Protein 7CT3 (pdb70)

CATH classification: 3.30.450.30

Solvent-accessible surface area: 6390 Å² total

Structure (mmCIF, N/CA/C/O backbone):
data_7CT3
#
_entry.id   7CT3
#
_cell.length_a   96.690
_cell.length_b   96.690
_cell.length_c   58.280
_cell.angle_alpha   90.000
_cell.angle_beta   90.000
_cell.angle_gamma   120.000
#
_symmetry.space_group_name_H-M   'P 65 2 2'
#
loop_
_entity.id
_entity.type
_entity.pdbx_description
1 polymer 'Mutual gliding motility protein C (MglC)'
2 non-polymer 'SODIUM ION'
3 water water
#
loop_
_atom_site.group_PDB
_atom_site.id
_atom_site.type_symbol
_atom_site.label_atom_id
_atom_site.label_alt_id
_atom_site.label_comp_id
_atom_site.label_asym_id
_atom_site.label_entity_id
_atom_site.label_seq_id
_atom_site.pdbx_PDB_ins_code
_atom_site.Cartn_x
_atom_site.Cartn_y
_atom_site.Cartn_z
_atom_site.occupancy
_atom_site.B_iso_or_equiv
_atom_site.auth_seq_id
_atom_site.auth_comp_id
_atom_site.auth_asym_id
_atom_site.auth_atom_id
_atom_site.pdbx_PDB_model_num
ATOM 9 N N . SER A 1 2 ? 36.652 18.830 -24.650 1.00 57.19 2 SER A N 1
ATOM 10 C CA . SER A 1 2 ? 36.755 20.005 -25.502 1.00 58.24 2 SER A CA 1
ATOM 11 C C . SER A 1 2 ? 36.272 21.259 -24.756 1.00 53.49 2 SER A C 1
ATOM 12 O O . SER A 1 2 ? 36.602 22.372 -25.213 1.00 60.48 2 SER A O 1
ATOM 15 N N . PHE A 1 3 ? 35.523 21.090 -23.660 1.00 50.79 3 PHE A N 1
ATOM 16 C CA . PHE A 1 3 ? 34.893 22.192 -22.883 1.00 47.99 3 PHE A CA 1
ATOM 17 C C . PHE A 1 3 ? 35.892 22.883 -21.952 1.00 42.96 3 PHE A C 1
ATOM 18 O O . PHE A 1 3 ? 35.655 24.055 -21.633 1.00 38.77 3 PHE A O 1
ATOM 26 N N . ARG A 1 4 ? 36.913 22.178 -21.453 1.00 42.84 4 ARG A N 1
ATOM 27 C CA . ARG A 1 4 ? 37.587 22.609 -20.198 1.00 42.93 4 ARG A CA 1
ATOM 28 C C . ARG A 1 4 ? 38.216 23.996 -20.365 1.00 39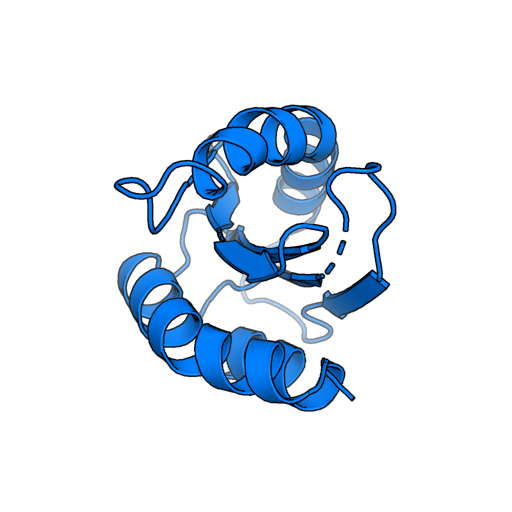.68 4 ARG A C 1
ATOM 29 O O . ARG A 1 4 ? 38.174 24.759 -19.386 1.00 38.33 4 ARG A O 1
ATOM 37 N N . THR A 1 5 ? 38.772 24.317 -21.536 1.00 39.23 5 THR A N 1
ATOM 38 C CA . THR A 1 5 ? 39.372 25.652 -21.822 1.00 41.39 5 THR A CA 1
ATOM 39 C C . THR A 1 5 ? 38.335 26.751 -21.538 1.00 37.34 5 THR A C 1
ATOM 40 O O . THR A 1 5 ? 38.714 27.797 -20.965 1.00 38.00 5 THR A O 1
ATOM 44 N N . HIS A 1 6 ? 37.071 26.521 -21.903 1.00 33.28 6 HIS A N 1
ATOM 45 C CA . HIS A 1 6 ? 35.956 27.487 -21.702 1.00 34.76 6 HIS A CA 1
ATOM 46 C C . HIS A 1 6 ? 35.624 27.590 -20.208 1.00 32.59 6 HIS A C 1
ATOM 47 O O . HIS A 1 6 ? 35.409 28.718 -19.735 1.00 30.77 6 HIS A O 1
ATOM 54 N N . LEU A 1 7 ? 35.598 26.456 -19.498 1.00 31.90 7 LEU A N 1
ATOM 55 C CA . LEU A 1 7 ? 35.301 26.400 -18.040 1.00 32.17 7 LEU A CA 1
ATOM 56 C C . LEU A 1 7 ? 36.395 27.167 -17.292 1.00 31.34 7 LEU A C 1
ATOM 57 O O . LEU A 1 7 ? 36.059 27.930 -16.369 1.00 29.63 7 LEU A O 1
ATOM 62 N N . GLU A 1 8 ? 37.654 26.986 -17.695 1.00 32.59 8 GLU A N 1
ATOM 63 C CA . GLU A 1 8 ? 38.818 27.671 -17.074 1.00 34.84 8 GLU A CA 1
ATOM 64 C C . GLU A 1 8 ? 38.690 29.182 -17.305 1.00 33.73 8 GLU A C 1
ATOM 65 O O . GLU A 1 8 ? 38.939 29.944 -16.353 1.00 34.71 8 GLU A O 1
ATOM 71 N N . SER A 1 9 ? 38.306 29.600 -18.514 1.00 33.11 9 SER A N 1
ATOM 72 C CA . SER A 1 9 ? 38.128 31.031 -18.880 1.00 35.82 9 SER A CA 1
ATOM 73 C C . SER A 1 9 ? 37.103 31.682 -17.943 1.00 33.71 9 SER A C 1
ATOM 74 O O . SER A 1 9 ? 37.363 32.806 -17.467 1.00 34.12 9 SER A O 1
ATOM 77 N N . VAL A 1 10 ? 35.991 30.997 -17.660 1.00 31.59 10 VAL A N 1
ATOM 78 C CA . VAL A 1 10 ? 34.925 31.537 -16.764 1.00 31.98 10 VAL A CA 1
ATOM 79 C C . VAL A 1 10 ? 35.527 31.767 -15.373 1.00 31.73 10 VAL A C 1
ATOM 80 O O . VAL A 1 10 ? 35.420 32.891 -14.854 1.00 31.84 10 VAL A O 1
ATOM 84 N N . VAL A 1 11 ? 36.151 30.740 -14.796 1.00 32.45 11 VAL A N 1
ATOM 85 C CA . VAL A 1 11 ? 36.691 30.799 -13.406 1.00 33.15 11 VAL A CA 1
ATOM 86 C C . VAL A 1 11 ? 37.744 31.914 -13.339 1.00 34.36 11 VAL A C 1
ATOM 87 O O . VAL A 1 11 ? 37.736 32.666 -12.351 1.00 37.79 11 VAL A O 1
ATOM 91 N N . ASN A 1 12 ? 38.580 32.042 -14.370 1.00 35.36 12 ASN A N 1
ATOM 92 C CA . ASN A 1 12 ? 39.679 33.044 -14.422 1.00 39.49 12 ASN A CA 1
ATOM 93 C C . ASN A 1 12 ? 39.092 34.464 -14.431 1.00 38.78 12 ASN A C 1
ATOM 94 O O . ASN A 1 12 ? 39.708 35.348 -13.820 1.00 38.42 12 ASN A O 1
ATOM 99 N N . GLN A 1 13 ? 37.936 34.674 -15.069 1.00 36.96 13 GLN A N 1
ATOM 100 C CA . GLN A 1 13 ? 37.348 36.025 -15.283 1.00 38.08 13 GLN A CA 1
ATOM 101 C C . GLN A 1 13 ? 36.514 36.475 -14.074 1.00 37.58 13 GLN A C 1
ATOM 102 O O . GLN A 1 13 ? 36.369 37.689 -13.896 1.00 40.30 13 GLN A O 1
ATOM 108 N N . VAL A 1 14 ? 35.951 35.549 -13.292 1.00 37.45 14 VAL A N 1
ATOM 109 C CA . VAL A 1 14 ? 34.924 35.876 -12.257 1.00 37.50 14 VAL A CA 1
ATOM 110 C C . VAL A 1 14 ? 35.570 35.815 -10.871 1.00 40.44 14 VAL A C 1
ATOM 111 O O . VAL A 1 14 ? 35.953 34.704 -10.451 1.00 40.33 14 VAL A O 1
ATOM 115 N N . GLU A 1 15 ? 35.662 36.964 -10.191 1.00 42.72 15 GLU A N 1
ATOM 116 C CA . GLU A 1 15 ? 36.175 37.067 -8.799 1.00 46.87 15 GLU A CA 1
ATOM 117 C C . GLU A 1 15 ? 35.279 36.212 -7.898 1.00 41.25 15 GLU A C 1
ATOM 118 O O . GLU A 1 15 ? 34.042 36.376 -7.963 1.00 38.96 15 GLU A O 1
ATOM 124 N N . GLY A 1 16 ? 35.886 35.302 -7.131 1.00 38.36 16 GLY A N 1
ATOM 125 C CA . GLY A 1 16 ? 35.199 34.447 -6.145 1.00 39.63 16 GLY A CA 1
ATOM 126 C C . GLY A 1 16 ? 34.660 33.154 -6.740 1.00 38.01 16 GLY A C 1
ATOM 127 O O . GLY A 1 16 ? 34.002 32.414 -5.992 1.00 38.26 16 GLY A O 1
ATOM 128 N N . ALA A 1 17 ? 34.927 32.868 -8.020 1.00 35.38 17 ALA A N 1
ATOM 129 C CA . ALA A 1 17 ? 34.480 31.630 -8.705 1.00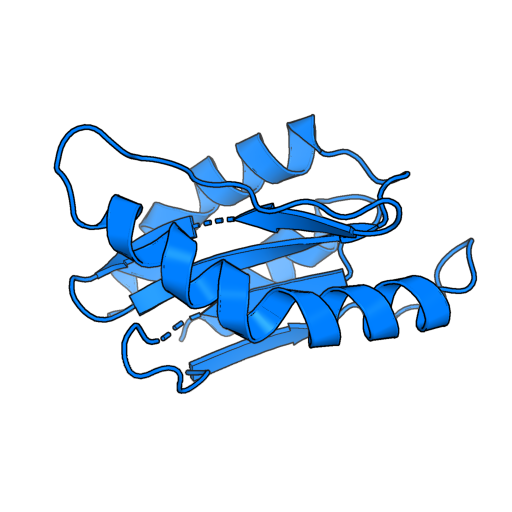 34.14 17 ALA A CA 1
ATOM 130 C C . ALA A 1 17 ? 35.105 30.412 -8.015 1.00 34.96 17 ALA A C 1
ATOM 131 O O . ALA A 1 17 ? 36.337 30.395 -7.854 1.00 38.43 17 ALA A O 1
ATOM 133 N N . LEU A 1 18 ? 34.276 29.444 -7.617 1.00 31.51 18 LEU A N 1
ATOM 134 C CA . LEU A 1 18 ? 34.707 28.154 -7.012 1.00 34.40 18 LEU A CA 1
ATOM 135 C C . LEU A 1 18 ? 35.001 27.159 -8.138 1.00 32.69 18 LEU A C 1
ATOM 136 O O . LEU A 1 18 ? 36.033 26.473 -8.087 1.00 32.24 18 LEU A O 1
ATOM 141 N N . ALA A 1 19 ? 34.091 27.071 -9.104 1.00 30.69 19 ALA A N 1
ATOM 142 C CA . ALA A 1 19 ? 34.091 26.023 -10.143 1.00 30.96 19 ALA A CA 1
ATOM 143 C C . ALA A 1 19 ? 33.153 26.423 -11.278 1.00 28.45 19 ALA A C 1
ATOM 144 O O . ALA A 1 19 ? 32.149 27.122 -11.016 1.00 28.66 19 ALA A O 1
ATOM 146 N N . CYS A 1 20 ? 33.474 25.970 -12.485 1.00 24.64 20 CYS A N 1
ATOM 147 C CA . CYS A 1 20 ? 32.563 25.977 -13.652 1.00 25.90 20 CYS A CA 1
ATOM 148 C C . CYS A 1 20 ? 32.551 24.565 -14.237 1.00 27.04 20 CYS A C 1
ATOM 149 O O . CYS A 1 20 ? 33.642 24.012 -14.465 1.00 28.79 20 CYS A O 1
ATOM 152 N N . SER A 1 21 ? 31.364 23.988 -14.409 1.00 25.44 21 SER A N 1
ATOM 153 C CA . SER A 1 21 ? 31.191 22.551 -14.729 1.00 26.47 21 SER A CA 1
ATOM 154 C C . SER A 1 21 ? 30.114 22.372 -15.793 1.00 25.17 21 SER A C 1
ATOM 155 O O . SER A 1 21 ? 29.224 23.229 -15.887 1.00 26.76 21 SER A O 1
ATOM 158 N N . VAL A 1 22 ? 30.212 21.282 -16.552 1.00 28.75 22 VAL A N 1
ATOM 159 C CA . VAL A 1 22 ? 29.086 20.735 -17.360 1.00 27.12 22 VAL A CA 1
ATOM 160 C C . VAL A 1 22 ? 28.569 19.492 -16.641 1.00 27.97 22 VAL A C 1
ATOM 161 O O . VAL A 1 22 ? 29.334 18.596 -16.284 1.00 26.74 22 VAL A O 1
ATOM 173 N N . GLY A 1 24 ? 25.199 16.588 -16.439 1.00 30.83 24 GLY A N 1
ATOM 174 C CA . GLY A 1 24 ? 24.076 15.978 -17.132 1.00 32.39 24 GLY A CA 1
ATOM 175 C C . GLY A 1 24 ? 22.798 16.054 -16.311 1.00 32.00 24 GLY A C 1
ATOM 176 O O . GLY A 1 24 ? 22.888 16.038 -15.076 1.00 32.25 24 GLY A O 1
ATOM 177 N N . PHE A 1 25 ? 21.635 16.097 -16.965 1.00 33.51 25 PHE A N 1
ATOM 178 C CA . PHE A 1 25 ? 20.310 15.959 -16.304 1.00 35.65 25 PHE A CA 1
ATOM 179 C C . PHE A 1 25 ? 20.172 14.545 -15.712 1.00 36.26 25 PHE A C 1
ATOM 180 O O . PHE A 1 25 ? 19.305 14.342 -14.842 1.00 38.92 25 PHE A O 1
ATOM 188 N N . ASP A 1 26 ? 21.021 13.603 -16.135 1.00 38.42 26 ASP A N 1
ATOM 189 C CA . ASP A 1 26 ? 21.143 12.252 -15.515 1.00 39.89 26 ASP A CA 1
ATOM 190 C C . ASP A 1 26 ? 21.936 12.337 -14.200 1.00 39.38 26 ASP A C 1
ATOM 191 O O . ASP A 1 26 ? 22.116 11.288 -13.569 1.00 39.57 26 ASP A O 1
ATOM 196 N N . GLY A 1 27 ? 22.396 13.530 -13.801 1.00 36.69 27 GLY A N 1
ATOM 197 C CA . GLY A 1 27 ? 23.096 13.764 -12.521 1.00 38.41 27 GLY A CA 1
ATOM 198 C C . GLY A 1 27 ? 24.560 13.345 -12.566 1.00 37.31 27 GLY A C 1
ATOM 199 O O . GLY A 1 27 ? 25.179 13.255 -11.491 1.00 41.04 27 GLY A O 1
ATOM 200 N N . ILE A 1 28 ? 25.111 13.106 -13.756 1.00 34.52 28 ILE A N 1
ATOM 201 C CA . ILE A 1 28 ? 26.545 12.730 -13.939 1.00 35.28 28 ILE A CA 1
ATOM 202 C C . ILE A 1 28 ? 27.304 13.955 -14.458 1.00 32.91 28 ILE A C 1
ATOM 203 O O . ILE A 1 28 ? 26.946 14.449 -15.545 1.00 32.48 28 ILE A O 1
ATOM 208 N N . SER A 1 29 ? 28.301 14.424 -13.698 1.00 32.58 29 SER A N 1
ATOM 209 C CA . SER A 1 29 ? 29.216 15.523 -14.103 1.00 32.99 29 SER A CA 1
ATOM 210 C C . SER A 1 29 ? 30.066 15.047 -15.285 1.00 31.08 29 SER A C 1
ATOM 211 O O . SER A 1 29 ? 30.503 13.874 -15.287 1.00 28.67 29 SER A O 1
ATOM 214 N N . VAL A 1 30 ? 30.249 15.923 -16.268 1.00 30.41 30 VAL A N 1
ATOM 215 C CA . VAL A 1 30 ? 30.982 15.646 -17.537 1.00 34.28 30 VAL A CA 1
ATOM 216 C C . VAL A 1 30 ? 32.391 16.237 -17.435 1.00 32.28 30 VAL A C 1
ATOM 217 O O . VAL A 1 30 ? 33.343 15.538 -17.761 1.00 32.53 30 VAL A O 1
ATOM 221 N N . ASP A 1 31 ? 32.509 17.501 -17.036 1.00 31.63 31 ASP A N 1
ATOM 222 C CA . ASP A 1 31 ? 33.814 18.209 -16.976 1.00 33.74 31 ASP A CA 1
ATOM 223 C C . ASP A 1 31 ? 33.703 19.352 -15.967 1.00 30.82 31 ASP A C 1
ATOM 224 O O . ASP A 1 31 ? 32.576 19.804 -15.696 1.00 27.31 31 ASP A O 1
ATOM 229 N N . THR A 1 32 ? 34.838 19.775 -15.412 1.00 30.51 32 THR A N 1
ATOM 230 C CA . THR A 1 32 ? 34.920 20.899 -14.448 1.00 30.18 32 THR A CA 1
ATOM 231 C C . THR A 1 32 ? 36.262 21.609 -14.600 1.00 31.23 32 THR A C 1
ATOM 232 O O . THR A 1 32 ? 37.219 20.999 -15.142 1.00 30.33 32 THR A O 1
ATOM 236 N N . PHE A 1 33 ? 36.303 22.858 -14.141 1.00 30.46 33 PHE A N 1
ATOM 237 C CA . PHE A 1 33 ? 37.539 23.573 -13.745 1.00 31.58 33 PHE A CA 1
ATOM 238 C C . PHE A 1 33 ? 37.291 24.219 -12.379 1.00 31.39 33 PHE A C 1
ATOM 239 O O . PHE A 1 33 ? 36.331 24.997 -12.268 1.00 32.45 33 PHE A O 1
ATOM 247 N N . GLN A 1 34 ? 38.107 23.877 -11.377 1.00 32.94 34 GLN A N 1
ATOM 248 C CA . GLN A 1 34 ? 37.985 24.393 -9.987 1.00 38.68 34 GLN A CA 1
ATOM 249 C C . GLN A 1 34 ? 39.077 25.432 -9.724 1.00 43.34 34 GLN A C 1
ATOM 250 O O . GLN A 1 34 ? 40.224 25.225 -10.182 1.00 42.66 34 GLN A O 1
ATOM 256 N N . LYS A 1 35 ? 38.714 26.509 -9.019 1.00 45.71 35 LYS A N 1
ATOM 257 C CA . LYS A 1 35 ? 39.656 27.465 -8.382 1.00 55.12 35 LYS A CA 1
ATOM 258 C C . LYS A 1 35 ? 40.772 26.668 -7.693 1.00 62.94 35 LYS A C 1
ATOM 259 O O . LYS A 1 35 ? 40.478 26.002 -6.680 1.00 66.00 35 LYS A O 1
ATOM 265 N N . ASP A 1 36 ? 41.989 26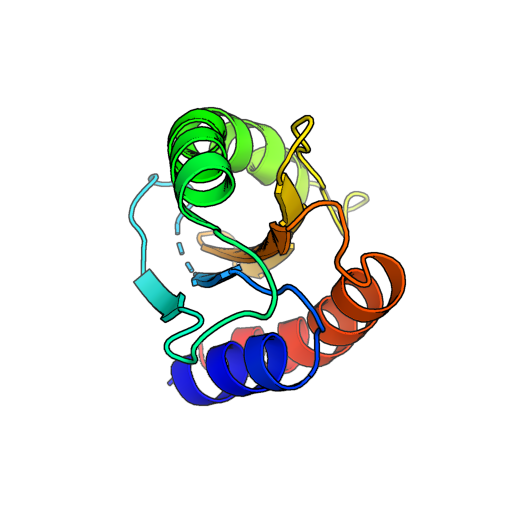.707 -8.244 1.00 71.96 36 ASP A N 1
ATOM 266 C CA . ASP A 1 36 ? 43.200 26.072 -7.655 1.00 78.56 36 ASP A CA 1
ATOM 267 C C . ASP A 1 36 ? 43.881 27.064 -6.702 1.00 89.01 36 ASP A C 1
ATOM 268 O O . ASP A 1 36 ? 44.374 26.621 -5.640 1.00 91.89 36 ASP A O 1
ATOM 273 N N . GLU A 1 37 ? 43.884 28.352 -7.070 1.00 84.62 37 GLU A N 1
ATOM 274 C CA . GLU A 1 37 ? 44.712 29.426 -6.455 1.00 90.87 37 GLU A CA 1
ATOM 275 C C . GLU A 1 37 ? 44.296 29.661 -4.998 1.00 91.00 37 GLU A C 1
ATOM 276 O O . GLU A 1 37 ? 43.127 29.386 -4.652 1.00 79.05 37 GLU A O 1
ATOM 282 N N . SER A 1 38 ? 45.239 30.156 -4.188 1.00 97.31 38 SER A N 1
ATOM 283 C CA . SER A 1 38 ? 45.026 30.647 -2.801 1.00 97.48 38 SER A CA 1
ATOM 284 C C . SER A 1 38 ? 44.074 31.847 -2.835 1.00 96.21 38 SER A C 1
ATOM 285 O O . SER A 1 38 ? 44.512 32.938 -3.250 1.00 96.60 38 SER A O 1
ATOM 288 N N . ALA A 1 39 ? 42.818 31.643 -2.428 1.00 97.50 39 ALA A N 1
ATOM 289 C CA . ALA A 1 39 ? 41.786 32.701 -2.331 1.00 93.46 39 ALA A CA 1
ATOM 290 C C . ALA A 1 39 ? 42.139 33.650 -1.181 1.00 90.55 39 ALA A C 1
ATOM 291 O O . ALA A 1 39 ? 42.921 33.251 -0.292 1.00 84.00 39 ALA A O 1
ATOM 293 N N . GLU A 1 40 ? 41.568 34.857 -1.203 1.00 93.01 40 GLU A N 1
ATOM 294 C CA . GLU A 1 40 ? 41.757 35.899 -0.158 1.00 93.46 40 GLU A CA 1
ATOM 295 C C . GLU A 1 40 ? 40.859 35.579 1.043 1.00 91.20 40 GLU A C 1
ATOM 296 O O . GLU A 1 40 ? 40.908 36.348 2.023 1.00 95.83 40 GLU A O 1
ATOM 302 N N . LEU A 1 41 ? 40.058 34.508 0.948 1.00 86.77 41 LEU A N 1
ATOM 303 C CA . LEU A 1 41 ? 39.184 33.985 2.032 1.00 81.34 41 LEU A CA 1
ATOM 304 C C . LEU A 1 41 ? 39.394 32.475 2.175 1.00 77.74 41 LEU A C 1
ATOM 305 O O . LEU A 1 41 ? 39.995 31.864 1.266 1.00 76.96 41 LEU A O 1
ATOM 310 N N . ASP A 1 42 ? 38.903 31.904 3.278 1.00 72.81 42 ASP A N 1
ATOM 311 C CA . ASP A 1 42 ? 38.816 30.438 3.504 1.00 65.61 42 ASP A CA 1
ATOM 312 C C . ASP A 1 42 ? 37.505 29.941 2.879 1.00 59.27 42 ASP A C 1
ATOM 313 O O . ASP A 1 42 ? 36.428 30.338 3.371 1.00 59.57 42 ASP A O 1
ATOM 318 N N . LEU A 1 43 ? 37.606 29.093 1.847 1.00 50.76 43 LEU A N 1
ATOM 319 C CA . LEU A 1 43 ? 36.486 28.681 0.959 1.00 46.17 43 LEU A CA 1
ATOM 320 C C . LEU A 1 43 ? 35.872 27.346 1.399 1.00 39.59 43 LEU A C 1
ATOM 321 O O . LEU A 1 43 ? 34.930 26.901 0.725 1.00 40.82 43 LEU A O 1
ATOM 326 N N . ASN A 1 44 ? 36.375 26.718 2.466 1.00 37.33 44 ASN A N 1
ATOM 327 C CA . ASN A 1 44 ? 35.950 25.351 2.867 1.00 35.30 44 ASN A CA 1
ATOM 328 C C . ASN A 1 44 ? 34.466 25.363 3.247 1.00 34.47 44 ASN A C 1
ATOM 329 O O . ASN A 1 44 ? 33.760 24.421 2.845 1.00 33.11 44 ASN A O 1
ATOM 334 N N . GLY A 1 45 ? 34.012 26.398 3.962 1.00 34.52 45 GLY A N 1
ATOM 335 C CA . GLY A 1 45 ? 32.593 26.594 4.305 1.00 36.02 45 GLY A CA 1
ATOM 336 C C . GLY A 1 45 ? 31.730 26.652 3.058 1.00 32.31 45 GLY A C 1
ATOM 337 O O . GLY A 1 45 ? 30.650 26.038 3.061 1.00 33.32 45 GLY A O 1
ATOM 338 N N . ALA A 1 46 ? 32.206 27.347 2.021 1.00 33.79 46 ALA A N 1
ATOM 339 C CA . ALA A 1 46 ? 31.545 27.465 0.700 1.00 33.34 46 ALA A CA 1
ATOM 340 C C . ALA A 1 46 ? 31.496 26.096 0.010 1.00 31.97 46 ALA A C 1
ATOM 341 O O . ALA A 1 46 ? 30.438 25.754 -0.523 1.00 30.72 46 ALA A O 1
ATOM 343 N N . TRP A 1 47 ? 32.596 25.336 0.019 1.00 32.66 47 TRP A N 1
ATOM 344 C CA . TRP A 1 47 ? 32.655 23.986 -0.607 1.00 31.31 47 TRP A CA 1
ATOM 345 C C . TRP A 1 47 ? 31.607 23.070 0.033 1.00 28.70 47 TRP A C 1
ATOM 346 O O . TRP A 1 47 ? 30.972 22.301 -0.702 1.00 28.76 47 TRP A O 1
ATOM 357 N N . VAL A 1 48 ? 31.439 23.151 1.354 1.00 28.57 48 VAL A N 1
ATOM 358 C CA . VAL A 1 48 ? 30.424 22.363 2.111 1.00 29.93 48 VAL A CA 1
ATOM 359 C C . VAL A 1 48 ? 29.031 22.713 1.571 1.00 28.94 48 VAL A C 1
ATOM 360 O O . VAL A 1 48 ? 28.290 21.785 1.220 1.00 29.01 48 VAL A O 1
ATOM 364 N N . GLU A 1 49 ? 28.692 24.003 1.488 1.00 29.68 49 GLU A N 1
ATOM 365 C CA . GLU A 1 49 ? 27.354 24.448 1.016 1.00 28.94 49 GLU A CA 1
ATOM 366 C C . GLU A 1 49 ? 27.177 24.069 -0.457 1.00 28.49 49 GLU A C 1
ATOM 367 O O . GLU A 1 49 ? 26.073 23.604 -0.804 1.00 31.30 49 GLU A O 1
ATOM 373 N N . TYR A 1 50 ? 28.217 24.201 -1.285 1.00 29.36 50 TYR A N 1
ATOM 374 C CA . TYR A 1 50 ? 28.148 23.827 -2.723 1.00 30.22 50 TYR A CA 1
ATOM 375 C C . TYR A 1 50 ? 27.782 22.341 -2.853 1.00 30.29 50 TYR A C 1
ATOM 376 O O . TYR A 1 50 ? 26.862 22.011 -3.624 1.00 30.69 50 TYR A O 1
ATOM 385 N N . ALA A 1 51 ? 28.460 21.468 -2.105 1.00 30.97 51 ALA A N 1
ATOM 386 C CA . ALA A 1 51 ? 28.154 20.021 -2.040 1.00 32.11 51 ALA A CA 1
ATOM 387 C C . ALA A 1 51 ? 26.675 19.834 -1.679 1.00 29.52 51 ALA A C 1
ATOM 388 O O . ALA A 1 51 ? 26.009 19.015 -2.317 1.00 31.09 51 ALA A O 1
ATOM 390 N N . ASN A 1 52 ? 26.176 20.597 -0.707 1.00 30.91 52 ASN A N 1
ATOM 391 C CA . ASN A 1 52 ? 24.794 20.458 -0.175 1.00 32.47 52 ASN A CA 1
ATOM 392 C C . ASN A 1 52 ? 23.766 21.083 -1.132 1.00 34.13 52 ASN A C 1
ATOM 393 O O . ASN A 1 52 ? 22.568 20.887 -0.878 1.00 40.05 52 ASN A O 1
ATOM 398 N N . LEU A 1 53 ? 24.201 21.801 -2.175 1.00 32.98 53 LEU A N 1
ATOM 399 C CA . LEU A 1 53 ? 23.307 22.392 -3.211 1.00 30.96 53 LEU A CA 1
ATOM 400 C C . LEU A 1 53 ? 23.164 21.441 -4.407 1.00 29.98 53 LEU A C 1
ATOM 401 O O . LEU A 1 53 ? 22.210 21.629 -5.168 1.00 28.73 53 LEU A O 1
ATOM 406 N N . LEU A 1 54 ? 24.084 20.487 -4.592 1.00 33.21 54 LEU A N 1
ATOM 407 C CA . LEU A 1 54 ? 24.214 19.716 -5.861 1.00 34.24 54 LEU A CA 1
ATOM 408 C C . LEU A 1 54 ? 22.875 19.077 -6.257 1.00 34.85 54 LEU A C 1
ATOM 409 O O . LEU A 1 54 ? 22.483 19.241 -7.427 1.00 34.07 54 LEU A O 1
ATOM 414 N N . THR A 1 55 ? 22.198 18.377 -5.341 1.00 34.34 55 THR A N 1
ATOM 415 C CA . THR A 1 55 ? 20.897 17.707 -5.618 1.00 34.88 55 THR A CA 1
ATOM 416 C C . THR A 1 55 ? 19.894 18.736 -6.151 1.00 31.53 55 THR A C 1
ATOM 417 O O . THR A 1 55 ? 19.227 18.451 -7.173 1.00 30.35 55 THR A O 1
ATOM 421 N N . GLN A 1 56 ? 19.798 19.883 -5.473 1.00 32.13 56 GLN A N 1
ATOM 422 C CA . GLN A 1 56 ? 18.786 20.937 -5.750 1.00 33.12 56 GLN A CA 1
ATOM 423 C C . GLN A 1 56 ? 19.149 21.685 -7.039 1.00 30.84 56 GLN A C 1
ATOM 424 O O . GLN A 1 56 ? 18.217 22.045 -7.780 1.00 29.19 56 GLN A O 1
ATOM 430 N N . LEU A 1 57 ? 20.441 21.901 -7.312 1.00 31.13 57 LEU A N 1
ATOM 431 C CA . LEU A 1 57 ? 20.908 22.516 -8.585 1.00 31.79 57 LEU A CA 1
ATOM 432 C C . LEU A 1 57 ? 20.331 21.721 -9.760 1.00 30.05 57 LEU A C 1
ATOM 433 O O . LEU A 1 57 ? 19.737 22.336 -10.654 1.00 29.69 57 LEU A O 1
ATOM 438 N N . ARG A 1 58 ? 20.497 20.397 -9.753 1.00 31.36 58 ARG A N 1
ATOM 439 C CA . ARG A 1 58 ? 20.066 19.533 -10.884 1.00 31.01 58 ARG A CA 1
ATOM 440 C C . ARG A 1 58 ? 18.532 19.556 -10.978 1.00 28.42 58 ARG A C 1
ATOM 441 O O . ARG A 1 58 ? 18.016 19.526 -12.107 1.00 32.95 58 ARG A O 1
ATOM 449 N N . ASN A 1 59 ? 17.826 19.622 -9.846 1.00 29.90 59 ASN A N 1
ATOM 450 C CA . ASN A 1 59 ? 16.339 19.698 -9.821 1.00 30.34 59 ASN A CA 1
ATOM 451 C C . ASN A 1 59 ? 15.891 21.000 -10.500 1.00 29.61 59 ASN A C 1
ATOM 452 O O . ASN A 1 59 ? 15.047 20.931 -11.410 1.00 31.11 59 ASN A O 1
ATOM 457 N N . ALA A 1 60 ? 16.423 22.145 -10.067 1.00 28.79 60 ALA A N 1
ATOM 458 C CA . ALA A 1 60 ? 16.067 23.482 -10.603 1.00 29.88 60 ALA A CA 1
ATOM 459 C C . ALA A 1 60 ? 16.516 23.595 -12.067 1.00 27.54 60 ALA A C 1
ATOM 460 O O . ALA A 1 60 ? 15.799 24.239 -12.862 1.00 27.47 60 ALA A O 1
ATOM 462 N N . ALA A 1 61 ? 17.645 22.973 -12.419 1.00 26.23 61 ALA A N 1
ATOM 463 C CA . ALA A 1 61 ? 18.224 22.991 -13.785 1.00 27.59 61 ALA A CA 1
ATOM 464 C C . ALA A 1 61 ? 17.211 22.452 -14.805 1.00 26.07 61 ALA A C 1
ATOM 465 O O . ALA A 1 61 ? 17.229 22.919 -15.957 1.00 27.35 61 ALA A O 1
ATOM 467 N N . GLU A 1 62 ? 16.345 21.520 -14.403 1.00 25.61 62 GLU A N 1
ATOM 468 C CA . GLU A 1 62 ? 15.304 20.933 -15.294 1.00 27.04 62 GLU A CA 1
ATOM 469 C C . GLU A 1 62 ? 14.490 22.049 -15.967 1.00 24.76 62 GLU A C 1
ATOM 470 O O . GLU A 1 62 ? 14.090 21.867 -17.131 1.00 26.56 62 GLU A O 1
ATOM 476 N N . THR A 1 63 ? 14.265 23.175 -15.286 1.00 25.82 63 THR A N 1
ATOM 477 C CA . THR A 1 63 ? 13.445 24.302 -15.815 1.00 26.43 63 THR A CA 1
ATOM 478 C C . THR A 1 63 ? 14.096 24.890 -17.077 1.00 25.56 63 THR A C 1
ATOM 479 O O . THR A 1 63 ? 13.350 25.441 -17.911 1.00 24.88 63 THR A O 1
ATOM 483 N N . LEU A 1 64 ? 15.418 24.760 -17.242 1.00 25.83 64 LEU A N 1
ATOM 484 C CA . LEU A 1 64 ? 16.152 25.272 -18.436 1.00 27.08 64 LEU A CA 1
ATOM 485 C C . LEU A 1 64 ? 15.641 24.629 -19.731 1.00 26.34 64 LEU A C 1
ATOM 486 O O . LEU A 1 64 ? 15.828 25.243 -20.792 1.00 26.60 64 LEU A O 1
ATOM 491 N N . LYS A 1 65 ? 15.063 23.429 -19.663 1.00 28.89 65 LYS A N 1
ATOM 492 C CA . LYS A 1 65 ? 14.554 22.697 -20.855 1.00 32.02 65 LYS A CA 1
ATOM 493 C C . LYS A 1 65 ? 13.309 23.383 -21.435 1.00 32.00 65 LYS A C 1
ATOM 494 O O . LYS A 1 65 ? 12.976 23.084 -22.595 1.00 34.07 65 LYS A O 1
ATOM 500 N N . THR A 1 66 ? 12.628 24.242 -20.672 1.00 30.43 66 THR A N 1
ATOM 501 C CA . THR A 1 66 ? 11.465 25.025 -21.169 1.00 33.57 66 THR A CA 1
ATOM 502 C C . THR A 1 66 ? 11.989 26.172 -22.035 1.00 32.45 66 THR A C 1
ATOM 503 O O . THR A 1 66 ? 13.044 26.722 -21.686 1.00 32.83 66 THR A O 1
ATOM 507 N N . GLY A 1 67 ? 11.272 26.506 -23.109 1.00 32.29 67 GLY A N 1
ATOM 508 C CA . GLY A 1 67 ? 11.671 27.536 -24.088 1.00 34.09 67 GLY A CA 1
ATOM 509 C C . GLY A 1 67 ? 11.966 28.876 -23.434 1.00 32.91 67 GLY A C 1
ATOM 510 O O . GLY A 1 67 ? 12.962 29.509 -23.816 1.00 38.12 67 GLY A O 1
ATOM 511 N N . THR A 1 68 ? 11.156 29.292 -22.459 1.00 30.22 68 THR A N 1
ATOM 512 C CA . THR A 1 68 ? 11.201 30.664 -21.879 1.00 30.41 68 THR A CA 1
ATOM 513 C C . THR A 1 68 ? 12.379 30.811 -20.911 1.00 27.79 68 THR A C 1
ATOM 514 O O . THR A 1 68 ? 12.958 31.909 -20.863 1.00 31.98 68 THR A O 1
ATOM 518 N N . VAL A 1 69 ? 12.707 29.765 -20.151 1.00 26.52 69 VAL A N 1
ATOM 519 C CA . VAL A 1 69 ? 13.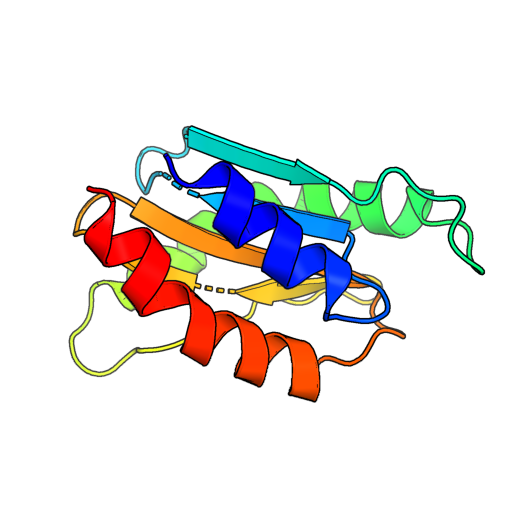769 29.819 -19.103 1.00 25.27 69 VAL A CA 1
ATOM 520 C C . VAL A 1 69 ? 15.136 29.758 -19.794 1.00 27.12 69 VAL A C 1
ATOM 521 O O . VAL A 1 69 ? 15.393 28.778 -20.528 1.00 26.31 69 VAL A O 1
ATOM 525 N N . SER A 1 70 ? 15.979 30.770 -19.574 1.00 25.81 70 SER A N 1
ATOM 526 C CA . SER A 1 70 ? 17.340 30.863 -20.162 1.00 27.21 70 SER A CA 1
ATOM 527 C C . SER A 1 70 ? 18.423 30.728 -19.078 1.00 24.26 70 SER A C 1
ATOM 528 O O . SER A 1 70 ? 19.545 30.334 -19.426 1.00 25.55 70 SER A O 1
ATOM 531 N N . GLU A 1 71 ? 18.114 31.032 -17.814 1.00 22.69 71 GLU A N 1
ATOM 532 C CA . GLU A 1 71 ? 19.130 31.108 -16.730 1.00 23.70 71 GLU A CA 1
ATOM 533 C C . GLU A 1 71 ? 18.468 30.797 -15.382 1.00 22.63 71 GLU A C 1
ATOM 534 O O . GLU A 1 71 ? 17.360 31.303 -15.124 1.00 25.01 71 GLU A O 1
ATOM 540 N N . VAL A 1 72 ? 19.118 29.971 -14.562 1.00 21.62 72 VAL A N 1
ATOM 541 C CA . VAL A 1 72 ? 18.615 29.574 -13.217 1.00 22.16 72 VAL A CA 1
ATOM 542 C C . VAL A 1 72 ? 19.749 29.732 -12.202 1.00 21.47 72 VAL A C 1
ATOM 543 O O . VAL A 1 72 ? 20.901 29.413 -12.546 1.00 24.12 72 VAL A O 1
ATOM 547 N N . SER A 1 73 ? 19.417 30.213 -11.004 1.00 22.11 73 SER A N 1
ATOM 548 C CA . SER A 1 73 ? 20.335 30.326 -9.840 1.00 23.40 73 SER A CA 1
ATOM 549 C C . SER A 1 73 ? 19.704 29.642 -8.629 1.00 22.77 73 SER A C 1
ATOM 550 O O . SER A 1 73 ? 18.510 29.877 -8.358 1.00 24.22 73 SER A O 1
ATOM 553 N N . VAL A 1 74 ? 20.483 28.817 -7.935 1.00 22.39 74 VAL A N 1
ATOM 554 C CA . VAL A 1 74 ? 20.108 28.245 -6.614 1.00 24.11 74 VAL A CA 1
ATOM 555 C C . VAL A 1 74 ? 21.220 28.638 -5.646 1.00 24.05 74 VAL A C 1
ATOM 556 O O . VAL A 1 74 ? 22.369 28.181 -5.846 1.00 26.42 74 VAL A O 1
ATOM 560 N N . ASN A 1 75 ? 20.897 29.497 -4.679 1.00 23.79 75 ASN A N 1
ATOM 561 C CA . ASN A 1 75 ? 21.895 30.202 -3.838 1.00 25.05 75 ASN A CA 1
ATOM 562 C C . ASN A 1 75 ? 21.718 29.803 -2.373 1.00 25.31 75 ASN A C 1
ATOM 563 O O . ASN A 1 75 ? 20.576 29.579 -1.934 1.00 24.23 75 ASN A O 1
ATOM 568 N N . SER A 1 76 ? 22.834 29.723 -1.656 1.00 26.70 76 SER A N 1
ATOM 569 C CA . SER A 1 76 ? 22.896 29.563 -0.185 1.00 28.73 76 SER A CA 1
ATOM 570 C C . SER A 1 76 ? 23.441 30.864 0.411 1.00 31.12 76 SER A C 1
ATOM 571 O O . SER A 1 76 ? 23.680 31.818 -0.363 1.00 29.47 76 SER A O 1
ATOM 574 N N . GLU A 1 77 ? 23.635 30.898 1.727 1.00 34.17 77 GLU A N 1
ATOM 575 C CA . GLU A 1 77 ? 24.274 32.039 2.431 1.00 37.49 77 GLU A CA 1
ATOM 576 C C . GLU A 1 77 ? 25.681 32.269 1.857 1.00 33.93 77 GLU A C 1
ATOM 577 O O . GLU A 1 77 ? 26.042 33.435 1.665 1.00 33.24 77 GLU A O 1
ATOM 583 N N . LYS A 1 78 ? 26.432 31.203 1.558 1.00 33.11 78 LYS A N 1
ATOM 584 C CA . LYS A 1 78 ? 27.885 31.289 1.232 1.00 33.93 78 LYS A CA 1
ATOM 585 C C . LYS A 1 78 ? 28.160 31.085 -0.265 1.00 30.70 78 LYS A C 1
ATOM 586 O O . LYS A 1 78 ? 29.263 31.458 -0.706 1.00 31.02 78 LYS A O 1
ATOM 592 N N . VAL A 1 79 ? 27.229 30.512 -1.029 1.00 27.55 79 VAL A N 1
ATOM 593 C CA . VAL A 1 79 ? 27.498 30.106 -2.440 1.00 28.09 79 VAL A CA 1
ATOM 594 C C . VAL A 1 79 ? 26.362 30.591 -3.332 1.00 25.01 79 VAL A C 1
ATOM 595 O O . VAL A 1 79 ? 25.191 30.397 -2.960 1.00 26.43 79 VAL A O 1
ATOM 599 N N . LEU A 1 80 ? 26.728 31.182 -4.468 1.00 23.43 80 LEU A N 1
ATOM 600 C CA . LEU A 1 80 ? 25.797 31.574 -5.551 1.00 23.25 80 LEU A CA 1
ATOM 601 C C . LEU A 1 80 ? 26.083 30.681 -6.756 1.00 22.64 80 LEU A C 1
ATOM 602 O O . LEU A 1 80 ? 27.262 30.330 -6.970 1.00 24.68 80 LEU A O 1
ATOM 607 N N . THR A 1 81 ? 25.045 30.314 -7.501 1.00 23.04 81 THR A N 1
ATOM 608 C CA . THR A 1 81 ? 25.182 29.525 -8.747 1.00 24.04 81 THR A CA 1
ATOM 609 C C . THR A 1 81 ? 24.439 30.232 -9.876 1.00 23.02 81 THR A C 1
ATOM 610 O O . THR A 1 81 ? 23.468 30.971 -9.599 1.00 25.37 81 THR A O 1
ATOM 614 N N . VAL A 1 82 ? 24.930 30.020 -11.091 1.00 22.77 82 VAL A N 1
ATOM 615 C CA . VAL A 1 82 ? 24.298 30.441 -12.369 1.00 24.38 82 VAL A CA 1
ATOM 616 C C . VAL A 1 82 ? 24.378 29.238 -13.295 1.00 22.97 82 VAL A C 1
ATOM 617 O O . VAL A 1 82 ? 25.451 28.650 -13.425 1.00 23.79 82 VAL A O 1
ATOM 629 N N . ARG A 1 84 ? 23.019 27.589 -17.229 1.00 22.92 84 ARG A N 1
ATOM 630 C CA . ARG A 1 84 ? 22.441 27.754 -18.554 1.00 23.19 84 ARG A CA 1
ATOM 631 C C . ARG A 1 84 ? 22.430 26.404 -19.279 1.00 23.52 84 ARG A C 1
ATOM 632 O O . ARG A 1 84 ? 23.267 25.538 -18.955 1.00 23.36 84 ARG A O 1
ATOM 640 N N . LEU A 1 85 ? 21.516 26.248 -20.238 1.00 24.53 85 LEU A N 1
ATOM 641 C CA . LEU A 1 85 ? 21.349 25.014 -21.044 1.00 26.20 85 LEU A CA 1
ATOM 642 C C . LEU A 1 85 ? 22.452 24.946 -22.104 1.00 26.95 85 LEU A C 1
ATOM 643 O O . LEU A 1 85 ? 22.698 25.961 -22.768 1.00 29.54 85 LEU A O 1
ATOM 648 N N . VAL A 1 86 ? 23.089 23.787 -22.268 1.00 29.57 86 VAL A N 1
ATOM 649 C CA . VAL A 1 86 ? 24.090 23.578 -23.356 1.00 32.20 86 VAL A CA 1
ATOM 650 C C . VAL A 1 86 ? 23.570 22.533 -24.356 1.00 33.90 86 VAL A C 1
ATOM 651 O O . VAL A 1 86 ? 23.972 22.613 -25.524 1.00 38.26 86 VAL A O 1
ATOM 655 N N . SER A 1 87 ? 22.703 21.605 -23.942 1.00 33.99 87 SER A N 1
ATOM 656 C CA . SER A 1 87 ? 22.035 20.633 -24.850 1.00 37.97 87 SER A CA 1
ATOM 657 C C . SER A 1 87 ? 20.831 20.019 -24.142 1.00 36.93 87 SER A C 1
ATOM 658 O O . SER A 1 87 ? 20.633 20.245 -22.953 1.00 36.00 87 SER A O 1
ATOM 661 N N . PRO A 1 88 ? 19.982 19.223 -24.830 1.00 41.66 88 PRO A N 1
ATOM 662 C CA . PRO A 1 88 ? 18.864 18.558 -24.158 1.00 42.17 88 PRO A CA 1
ATOM 663 C C . PRO A 1 88 ? 19.305 17.681 -22.972 1.00 39.96 88 PRO A C 1
ATOM 664 O O . PRO A 1 88 ? 18.473 17.405 -22.130 1.00 43.51 88 PRO A O 1
ATOM 668 N N . ASP A 1 89 ? 20.585 17.289 -22.918 1.00 38.31 89 ASP A N 1
ATOM 669 C CA . ASP A 1 89 ? 21.132 16.340 -21.910 1.00 39.50 89 ASP A CA 1
ATOM 670 C C . ASP A 1 89 ? 22.048 17.039 -20.894 1.00 34.82 89 ASP A C 1
ATOM 671 O O . ASP A 1 89 ? 22.317 16.412 -19.853 1.00 31.95 89 ASP A O 1
ATOM 676 N N . TYR A 1 90 ? 22.522 18.264 -21.160 1.00 33.87 90 TYR A N 1
ATOM 677 C CA . TYR A 1 90 ? 23.612 18.903 -20.374 1.00 30.44 90 TYR A CA 1
ATOM 678 C C . TYR A 1 90 ? 23.307 20.370 -20.056 1.00 28.09 90 TYR A C 1
ATOM 679 O O . TYR A 1 90 ? 22.719 21.096 -20.893 1.00 28.32 90 TYR A O 1
ATOM 688 N N . PHE A 1 91 ? 23.742 20.808 -18.875 1.00 25.97 91 PHE A N 1
ATOM 689 C CA . PHE A 1 91 ? 23.730 22.236 -18.473 1.00 25.41 91 PHE A CA 1
ATOM 690 C C . PHE A 1 91 ? 25.111 22.635 -17.955 1.00 25.75 91 PHE A C 1
ATOM 691 O O . PHE A 1 91 ? 25.919 21.780 -17.551 1.00 28.15 91 PHE A O 1
ATOM 699 N N . LEU A 1 92 ? 25.349 23.940 -17.997 1.00 25.25 92 LEU A N 1
ATOM 700 C CA . LEU A 1 92 ? 26.593 24.611 -17.570 1.00 25.79 92 LEU A CA 1
ATOM 701 C C . LEU A 1 92 ? 26.310 25.263 -16.217 1.00 25.76 92 LEU A C 1
ATOM 702 O O . LEU A 1 92 ? 25.268 25.929 -16.114 1.00 28.53 92 LEU A O 1
ATOM 707 N N . VAL A 1 93 ? 27.159 25.048 -15.213 1.00 25.46 93 VAL A N 1
ATOM 708 C CA . VAL A 1 93 ? 26.953 25.624 -13.850 1.00 26.93 93 VAL A CA 1
ATOM 709 C C . VAL A 1 93 ? 28.231 26.339 -13.408 1.00 26.12 93 VAL A C 1
ATOM 710 O O . VAL A 1 93 ? 29.311 25.727 -13.445 1.00 28.99 93 VAL A O 1
ATOM 714 N N . LEU A 1 94 ? 28.084 27.606 -13.018 1.00 22.82 94 LEU A N 1
ATOM 715 C CA . LEU A 1 94 ? 29.115 28.404 -12.323 1.00 24.37 94 LEU A CA 1
ATOM 716 C C . LEU A 1 94 ? 28.715 28.528 -10.852 1.00 23.66 94 LEU A C 1
ATOM 717 O O . LEU A 1 94 ? 27.566 28.931 -10.579 1.00 23.79 94 LEU A O 1
ATOM 722 N N . ALA A 1 95 ? 29.624 28.164 -9.950 1.00 23.98 95 ALA A N 1
ATOM 723 C CA . ALA A 1 95 ? 29.490 28.373 -8.492 1.00 26.16 95 ALA A CA 1
ATOM 724 C C . ALA A 1 95 ? 30.523 29.418 -8.081 1.00 26.88 95 ALA A C 1
ATOM 725 O O . ALA A 1 95 ? 31.692 29.284 -8.498 1.00 26.29 95 ALA A O 1
ATOM 727 N N . LEU A 1 96 ? 30.108 30.428 -7.318 1.00 25.86 96 LEU A N 1
ATOM 728 C CA . LEU A 1 96 ? 31.057 31.412 -6.747 1.00 29.93 96 LEU A CA 1
ATOM 729 C C . LEU A 1 96 ? 30.716 31.666 -5.277 1.00 28.00 96 LEU A C 1
ATOM 730 O O . LEU A 1 96 ? 29.566 31.432 -4.878 1.00 29.50 96 LEU A O 1
ATOM 735 N N . HIS A 1 97 ? 31.715 32.078 -4.494 1.00 28.66 97 HIS A N 1
ATOM 736 C CA . HIS A 1 97 ? 31.546 32.542 -3.094 1.00 32.16 97 HIS A CA 1
ATOM 737 C C . HIS A 1 97 ? 30.562 33.719 -3.100 1.00 30.77 97 HIS A C 1
ATOM 738 O O . HIS A 1 97 ? 30.570 34.475 -4.086 1.00 34.40 97 HIS A O 1
ATOM 745 N N . ALA A 1 98 ? 29.752 33.865 -2.048 1.00 35.89 98 ALA A N 1
ATOM 746 C CA . ALA A 1 98 ? 28.685 34.891 -1.924 1.00 37.52 98 ALA A CA 1
ATOM 747 C C . ALA A 1 98 ? 29.264 36.312 -1.989 1.00 39.12 98 ALA A C 1
ATOM 748 O O . ALA A 1 98 ? 28.497 37.232 -2.314 1.00 39.35 98 ALA A O 1
ATOM 750 N N . ASP A 1 99 ? 30.552 36.492 -1.679 1.00 37.77 99 ASP A N 1
ATOM 751 C CA . ASP A 1 99 ? 31.235 37.814 -1.704 1.00 39.70 99 ASP A CA 1
ATOM 752 C C . ASP A 1 99 ? 31.863 38.059 -3.082 1.00 37.18 99 ASP A C 1
ATOM 753 O O . ASP A 1 99 ? 32.443 39.141 -3.268 1.00 40.41 99 ASP A O 1
ATOM 758 N N . GLY A 1 100 ? 31.747 37.104 -4.011 1.00 34.47 100 GLY A N 1
ATOM 759 C CA . GLY A 1 100 ? 32.222 37.247 -5.401 1.00 37.12 100 GLY A CA 1
ATOM 760 C C . GLY A 1 100 ? 31.371 38.225 -6.199 1.00 36.03 100 GLY A C 1
ATOM 761 O O . GLY A 1 100 ? 30.466 38.848 -5.615 1.00 41.42 100 GLY A O 1
ATOM 762 N N . ASN A 1 101 ? 31.656 38.350 -7.496 1.00 33.59 101 ASN A N 1
ATOM 763 C CA . ASN A 1 101 ? 30.967 39.267 -8.440 1.00 33.87 101 ASN A CA 1
ATOM 764 C C . ASN A 1 101 ? 29.885 38.484 -9.194 1.00 30.15 101 ASN A C 1
ATOM 765 O O . ASN A 1 101 ? 30.175 37.946 -10.278 1.00 29.63 101 ASN A O 1
ATOM 770 N N . PHE A 1 102 ? 28.671 38.441 -8.644 1.00 29.64 102 PHE A N 1
ATOM 771 C CA . PHE A 1 102 ? 27.530 37.665 -9.197 1.00 29.87 102 PHE A CA 1
ATOM 772 C C . PHE A 1 102 ? 27.138 38.233 -10.567 1.00 27.73 102 PHE A C 1
ATOM 773 O O . PHE A 1 102 ? 26.883 37.443 -11.490 1.00 27.21 102 PHE A O 1
ATOM 781 N N . GLY A 1 103 ? 27.102 39.561 -10.700 1.00 29.07 103 GLY A N 1
ATOM 782 C CA . GLY A 1 103 ? 26.795 40.245 -11.972 1.00 30.42 103 GLY A CA 1
ATOM 783 C C . GLY A 1 103 ? 27.751 39.830 -13.078 1.00 28.33 103 GLY A C 1
ATOM 784 O O . GLY A 1 103 ? 27.290 39.512 -14.184 1.00 27.40 103 GLY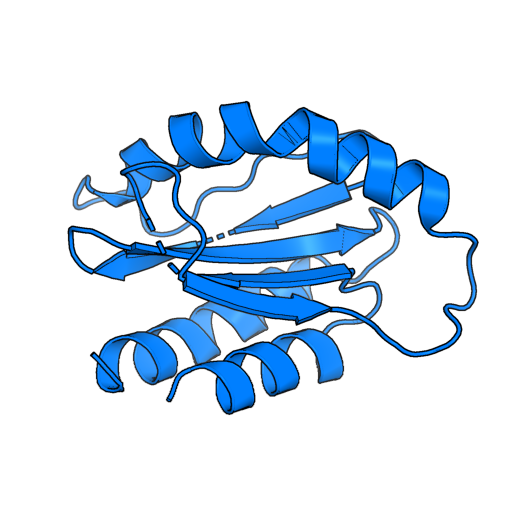 A O 1
ATOM 785 N N . LYS A 1 104 ? 29.050 39.822 -12.793 1.00 30.33 104 LYS A N 1
ATOM 786 C CA . LYS A 1 104 ? 30.089 39.411 -13.771 1.00 32.35 104 LYS A CA 1
ATOM 787 C C . LYS A 1 104 ? 29.898 37.921 -14.086 1.00 28.37 104 LYS A C 1
ATOM 788 O O . LYS A 1 104 ? 29.965 37.558 -15.268 1.00 28.49 104 LYS A O 1
ATOM 794 N N . GLY A 1 105 ? 29.641 37.093 -13.069 1.00 28.08 105 GLY A N 1
ATOM 795 C CA . GLY A 1 105 ? 29.363 35.655 -13.250 1.00 28.08 105 GLY A CA 1
ATOM 796 C C . GLY A 1 105 ? 28.270 35.425 -14.282 1.00 25.37 105 GLY A C 1
ATOM 797 O O . GLY A 1 105 ? 28.484 34.637 -15.220 1.00 25.25 105 GLY A O 1
ATOM 798 N N . ARG A 1 106 ? 27.132 36.103 -14.122 1.00 26.09 106 ARG A N 1
ATOM 799 C CA . ARG A 1 106 ? 25.950 35.967 -15.015 1.00 26.41 106 ARG A CA 1
ATOM 800 C C . ARG A 1 106 ? 26.351 36.369 -16.440 1.00 27.07 106 ARG A C 1
ATOM 801 O O . ARG A 1 106 ? 26.030 35.622 -17.389 1.00 25.16 106 ARG A O 1
ATOM 809 N N . TYR A 1 107 ? 27.063 37.490 -16.578 1.00 26.52 107 TYR A N 1
ATOM 810 C CA . TYR A 1 107 ? 27.513 38.035 -17.884 1.00 27.70 107 TYR A CA 1
ATOM 811 C C . TYR A 1 107 ? 28.470 37.039 -18.554 1.00 25.61 107 TYR A C 1
ATOM 812 O O . TYR A 1 107 ? 28.252 36.668 -19.719 1.00 25.19 107 TYR A O 1
ATOM 821 N N . VAL A 1 108 ? 29.505 36.601 -17.837 1.00 27.09 108 VAL A N 1
ATOM 822 C CA . VAL A 1 108 ? 30.552 35.708 -18.415 1.00 26.91 108 VAL A CA 1
ATOM 823 C C . VAL A 1 108 ? 29.914 34.365 -18.810 1.00 25.36 108 VAL A C 1
ATOM 824 O O . VAL A 1 108 ? 30.251 33.852 -19.889 1.00 27.43 108 VAL A O 1
ATOM 828 N N . LEU A 1 109 ? 29.012 33.806 -18.000 1.00 24.56 109 LEU A N 1
ATOM 829 C CA . LEU A 1 109 ? 28.390 32.505 -18.358 1.00 25.38 109 LEU A CA 1
ATOM 830 C C . LEU A 1 109 ? 27.530 32.675 -19.616 1.00 25.23 109 LEU A C 1
ATOM 831 O O . LEU A 1 109 ? 27.541 31.757 -20.458 1.00 25.13 109 LEU A O 1
ATOM 836 N N . ARG A 1 110 ? 26.828 33.802 -19.757 1.00 26.96 110 ARG A N 1
ATOM 837 C CA . ARG A 1 110 ? 25.986 34.085 -20.953 1.00 27.47 110 ARG A CA 1
ATOM 838 C C . ARG A 1 110 ? 26.881 34.119 -22.201 1.00 26.08 110 ARG A C 1
ATOM 839 O O . ARG A 1 110 ? 26.478 33.560 -23.235 1.00 27.19 110 ARG A O 1
ATOM 847 N N . VAL A 1 111 ? 28.062 34.729 -22.098 1.00 26.21 111 VAL A N 1
ATOM 848 C CA . VAL A 1 111 ? 29.047 34.843 -23.213 1.00 29.99 111 VAL A CA 1
ATOM 849 C C . VAL A 1 111 ? 29.639 33.462 -23.538 1.00 29.29 111 VAL A C 1
ATOM 850 O O . VAL A 1 111 ? 29.873 33.190 -24.727 1.00 33.94 111 VAL A O 1
ATOM 854 N N . THR A 1 112 ? 29.890 32.628 -22.527 1.00 29.12 112 THR A N 1
ATOM 855 C CA . THR A 1 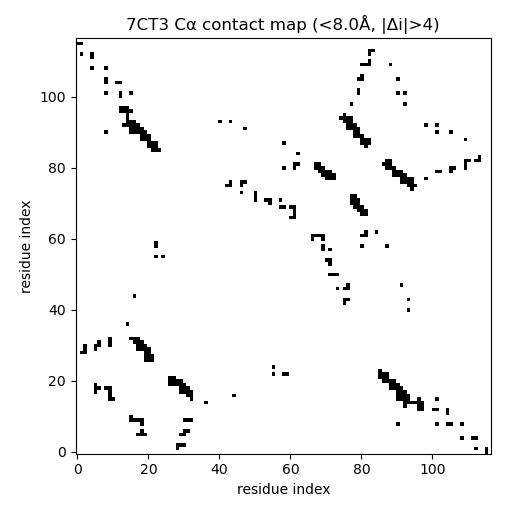112 ? 30.640 31.351 -22.672 1.00 30.78 112 THR A CA 1
ATOM 856 C C . THR A 1 112 ? 29.713 30.216 -23.139 1.00 30.46 112 THR A C 1
ATOM 857 O O . THR A 1 112 ? 30.204 29.331 -23.861 1.00 31.70 112 THR A O 1
ATOM 861 N N . ALA A 1 113 ? 28.433 30.224 -22.750 1.00 29.46 113 ALA A N 1
ATOM 862 C CA . ALA A 1 113 ? 27.476 29.118 -23.010 1.00 29.93 113 ALA A CA 1
ATOM 863 C C . ALA A 1 113 ? 27.472 28.715 -24.488 1.00 30.22 113 ALA A C 1
ATOM 864 O O . ALA A 1 113 ? 27.540 27.526 -24.787 1.00 30.25 113 ALA A O 1
ATOM 866 N N . PRO A 1 114 ? 27.361 29.648 -25.466 1.00 33.18 114 PRO A N 1
ATOM 867 C CA . PRO A 1 114 ? 27.383 29.266 -26.882 1.00 32.99 114 PRO A CA 1
ATOM 868 C C . PRO A 1 114 ? 28.686 28.574 -27.323 1.00 32.22 114 PRO A C 1
ATOM 869 O O . PRO A 1 114 ? 28.634 27.710 -28.185 1.00 34.00 114 PRO A O 1
ATOM 873 N N . LYS A 1 115 ? 29.817 28.948 -26.724 1.00 32.61 115 LYS A N 1
ATOM 874 C CA . LYS A 1 115 ? 31.142 28.338 -27.017 1.00 35.99 115 LYS A CA 1
ATOM 875 C C . LYS A 1 115 ? 31.139 26.878 -26.549 1.00 35.35 115 LYS A C 1
ATOM 876 O O . LYS A 1 115 ? 31.630 26.014 -27.300 1.00 39.45 115 LYS A O 1
ATOM 882 N N . VAL A 1 116 ? 30.587 26.610 -25.363 1.00 32.96 116 VAL A N 1
ATOM 883 C CA . VAL A 1 116 ? 30.461 25.228 -24.813 1.00 33.64 116 VAL A CA 1
ATOM 884 C C . VAL A 1 116 ? 29.503 24.434 -25.714 1.00 35.94 116 VAL A C 1
ATOM 885 O O . VAL A 1 116 ? 29.835 23.280 -26.053 1.00 39.46 116 VAL A O 1
ATOM 889 N N . ARG A 1 117 ? 28.376 25.035 -26.112 1.00 37.40 117 ARG A N 1
ATOM 890 C CA . ARG A 1 117 ? 27.350 24.390 -26.979 1.00 38.92 117 ARG A CA 1
ATOM 891 C C . ARG A 1 117 ? 27.981 23.969 -28.309 1.00 39.97 117 ARG A C 1
ATOM 892 O O . ARG A 1 117 ? 27.600 22.904 -28.826 1.00 41.91 117 ARG A O 1
ATOM 900 N N . ALA A 1 118 ? 28.914 24.770 -28.828 1.00 39.38 11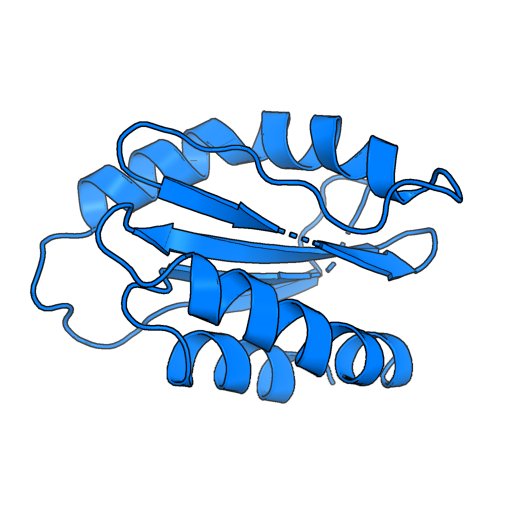8 ALA A N 1
ATOM 901 C CA . ALA A 1 118 ? 29.589 24.549 -30.128 1.00 44.09 118 ALA A CA 1
ATOM 902 C C . ALA A 1 118 ? 30.519 23.326 -30.071 1.00 47.22 118 ALA A C 1
ATOM 903 O O . ALA A 1 118 ? 30.838 22.797 -31.150 1.00 53.23 118 ALA A O 1
ATOM 905 N N . GLU A 1 119 ? 30.941 22.887 -28.879 1.00 47.75 119 GLU A N 1
ATOM 906 C CA . GLU A 1 119 ? 31.930 21.784 -28.709 1.00 50.01 119 GLU A CA 1
ATOM 907 C C . GLU A 1 119 ? 31.240 20.413 -28.717 1.00 54.29 119 GLU A C 1
ATOM 908 O O . GLU A 1 119 ? 31.971 19.407 -28.721 1.00 62.75 119 GLU A O 1
ATOM 914 N N . LEU A 1 120 ? 29.904 20.361 -28.720 1.00 59.65 120 LEU A N 1
ATOM 915 C CA . LEU A 1 120 ? 29.133 19.087 -28.644 1.00 64.58 120 LEU A CA 1
ATOM 916 C C . LEU A 1 120 ? 29.328 18.287 -29.939 1.00 72.75 120 LEU A C 1
ATOM 917 O O . LEU A 1 120 ? 29.503 18.842 -31.027 1.00 73.57 120 LEU A O 1
#

Foldseek 3Di:
DQAVLFVVLQVQWQQWAKKFKFLVLDTDDMDGDPDDHPDDCVVVVVVVVVCSVVCSVQCLCQLDPVDAKDWDDDPFKIKMGDLDPTMDMIIIGTPPIDVVSSHVSCVVSSVVSSVVD

Nearest PDB structures (foldseek):
  7ct3-assembly1_A  TM=1.009E+00  e=4.302E-24  Myxococcus xanthus DK 1622
  3kye-assembly2_C  TM=6.846E-01  e=2.747E-07  Streptomyces avermitilis MA-4680 = NBRC 14893
  5y39-assembly1_B  TM=6.043E-01  e=4.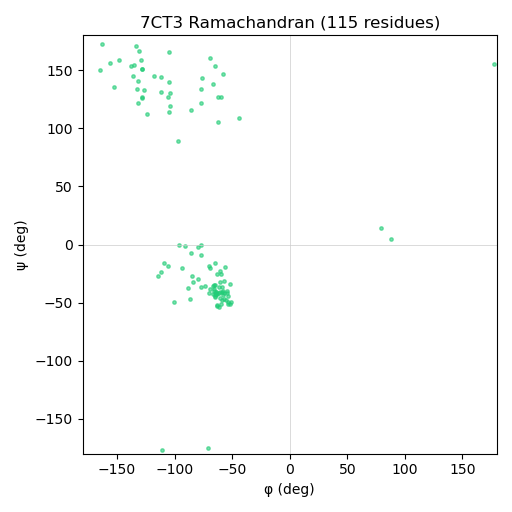846E-05  Homo sapiens
  7yh1-assembly2_C  TM=6.250E-01  e=1.624E-04  Promethearchaeum syntrophicum
  6ehp-assembly1_B  TM=5.875E-01  e=1.986E-04  Homo sapiens

Secondary structure (DSSP, 8-state):
--HHHHHHHHHHSTTEEEEE--TTS----EEE--S--SS--HHHHHHHHHHHHHHHHHHGGGGSSS--------SSEEE--EEETTEE-EEEEETTS-HHHHHHHHHHHHHHHHTT-

B-factor: mean 40.06, std 16.21, range [21.47, 120.68]

Sequence (117 aa):
SFRTHLESVVNQVEGALACSVGFDGISVDTFQKDESAELDLNGAWVEYANLLTQLRNAAETLKTGTVSEVSVNSEKVLTVRLVSPDYFLVLALHADGNFGKGRYVLRVTAPKVRAEL

Organism: Myxococcus xanthus (strain DK1622) (NCBI:txid246197)

Radius of gyration: 13.06 Å; Cα contacts (8 Å, |Δi|>4): 197; chains: 1; bounding box: 34×28×34 Å